Protein AF-R2SBC3-F1 (afdb_monomer)

pLDDT: mean 85.3, std 12.2, range [55.69, 97.62]

Secondary structure (DSSP, 8-state):
-HHHHHHHHHHHHHHHHHHHHHHHHHHHSEEEEEEEEEE-TTSS-EEEEEEETT--EEEEETTS-EEEE--SPPPSS----EEEESSSSEEEEEETTTTEEEEEE---

Solvent-accessible surface area (backbone atoms only — not comparable to full-atom values): 6404 Å² total; per-residue (Å²): 112,76,69,59,54,55,52,50,51,52,50,52,51,52,53,51,47,57,59,55,46,57,65,61,48,58,71,72,42,52,46,73,91,68,56,41,76,51,67,29,87,83,64,79,45,49,41,34,43,35,25,29,90,38,37,41,52,30,34,24,42,84,88,67,51,74,73,45,68,64,84,72,80,63,46,98,56,93,65,74,70,50,79,50,72,78,48,71,51,34,31,35,43,32,30,82,91,79,72,46,73,45,82,48,68,62,86,129

Organism: NCBI:txid1158607

Structure (mmCIF, N/CA/C/O backbone):
data_AF-R2SBC3-F1
#
_entry.id   AF-R2SBC3-F1
#
loop_
_atom_site.group_PDB
_atom_site.id
_atom_site.type_symbol
_atom_site.label_atom_id
_atom_site.label_alt_id
_atom_site.label_comp_id
_atom_site.label_asym_id
_atom_site.label_entity_id
_atom_site.label_seq_id
_atom_site.pdbx_PDB_ins_code
_atom_site.Cartn_x
_atom_site.Cartn_y
_atom_site.Cartn_z
_atom_site.occupancy
_atom_site.B_iso_or_equiv
_atom_site.auth_seq_id
_atom_site.auth_comp_id
_atom_site.auth_asym_id
_atom_site.auth_atom_id
_atom_site.pdbx_PDB_model_num
ATOM 1 N N . MET A 1 1 ? 43.957 -22.236 13.320 1.00 57.50 1 MET A N 1
ATOM 2 C CA . MET A 1 1 ? 42.752 -21.703 14.009 1.00 57.50 1 MET A CA 1
ATOM 3 C C . MET A 1 1 ? 42.668 -20.166 14.092 1.00 57.50 1 MET A C 1
ATOM 5 O O . MET A 1 1 ? 41.611 -19.636 13.781 1.00 57.50 1 MET A O 1
ATOM 9 N N . ARG A 1 2 ? 43.735 -19.405 14.426 1.00 57.75 2 ARG A N 1
ATOM 10 C CA . ARG A 1 2 ? 43.682 -17.913 14.502 1.00 57.75 2 ARG A CA 1
ATOM 11 C C . ARG A 1 2 ? 43.297 -17.190 13.193 1.00 57.75 2 ARG A C 1
ATOM 13 O O . ARG A 1 2 ? 42.599 -16.184 13.259 1.00 57.75 2 ARG A O 1
ATOM 20 N N . LYS A 1 3 ? 43.735 -17.684 12.025 1.00 59.97 3 LYS A N 1
ATOM 21 C CA . LYS A 1 3 ? 43.434 -17.075 10.709 1.00 59.97 3 LYS A CA 1
ATOM 22 C C . LYS A 1 3 ? 41.942 -17.184 10.348 1.00 59.97 3 LYS A C 1
ATOM 24 O O . LYS A 1 3 ? 41.334 -16.187 9.980 1.00 59.97 3 LYS A O 1
ATOM 29 N N . TYR A 1 4 ? 41.334 -18.348 10.583 1.00 71.56 4 TYR A N 1
ATOM 30 C CA . TYR A 1 4 ? 39.906 -18.586 10.339 1.00 71.56 4 TYR A CA 1
ATOM 31 C C . TYR A 1 4 ? 38.993 -17.802 11.292 1.00 71.56 4 TYR A C 1
ATOM 33 O O . TYR A 1 4 ? 37.933 -17.355 10.880 1.00 71.56 4 TYR A O 1
ATOM 41 N N . ARG A 1 5 ? 39.427 -17.543 12.536 1.00 73.12 5 ARG A N 1
ATOM 42 C CA . ARG A 1 5 ? 38.675 -16.716 13.500 1.00 73.12 5 ARG A CA 1
ATOM 43 C C . ARG A 1 5 ? 38.537 -15.254 13.052 1.00 73.12 5 ARG A C 1
ATOM 45 O O . ARG A 1 5 ? 37.491 -14.655 13.267 1.00 73.12 5 ARG A O 1
ATOM 52 N N . LYS A 1 6 ? 39.572 -14.685 12.420 1.00 79.69 6 LYS A N 1
ATOM 53 C CA . LYS A 1 6 ? 39.502 -13.333 11.836 1.00 79.69 6 LYS A CA 1
ATOM 54 C C . LYS A 1 6 ? 38.588 -13.304 10.607 1.00 79.69 6 LYS A C 1
ATOM 56 O O . LYS A 1 6 ? 37.806 -12.375 10.466 1.00 79.69 6 LYS A O 1
ATOM 61 N N . LEU A 1 7 ? 38.648 -14.343 9.774 1.00 79.81 7 LEU A N 1
ATOM 62 C CA . LEU A 1 7 ? 37.806 -14.482 8.581 1.00 79.81 7 LEU A CA 1
ATOM 63 C C . LEU A 1 7 ? 36.318 -14.641 8.939 1.00 79.81 7 LEU A C 1
ATOM 65 O O . LEU A 1 7 ? 35.471 -13.982 8.347 1.00 79.81 7 LEU A O 1
ATOM 69 N N . LEU A 1 8 ? 36.015 -15.434 9.972 1.00 83.50 8 LEU A N 1
ATOM 70 C CA . LEU A 1 8 ? 34.667 -15.590 10.523 1.00 83.50 8 LEU A CA 1
ATOM 71 C C . LEU A 1 8 ? 34.115 -14.259 11.062 1.00 83.50 8 LEU A C 1
ATOM 73 O O . LEU A 1 8 ? 32.973 -13.913 10.785 1.00 83.50 8 LEU A O 1
ATOM 77 N N . LEU A 1 9 ? 34.930 -13.489 11.792 1.00 85.31 9 LEU A N 1
ATOM 78 C CA . LEU A 1 9 ? 34.537 -12.171 12.308 1.00 85.31 9 LEU A CA 1
ATOM 79 C C . LEU A 1 9 ? 34.200 -11.185 11.186 1.00 85.31 9 LEU A C 1
ATOM 81 O O . LEU A 1 9 ? 33.188 -10.496 11.268 1.00 85.31 9 LEU A O 1
ATOM 85 N N . VAL A 1 10 ? 35.011 -11.147 10.126 1.00 86.69 10 VAL A N 1
ATOM 86 C CA . VAL A 1 10 ? 34.731 -10.314 8.947 1.00 86.69 10 VAL A CA 1
ATOM 87 C C . VAL A 1 10 ? 33.419 -10.741 8.286 1.00 86.69 10 VAL A C 1
ATOM 89 O O . VAL A 1 10 ? 32.603 -9.890 7.950 1.00 86.69 10 VAL A O 1
ATOM 92 N N . PHE A 1 11 ? 33.166 -12.045 8.168 1.00 86.19 11 PHE A N 1
ATOM 93 C CA . PHE A 1 11 ? 31.929 -12.560 7.581 1.00 86.19 11 PHE A CA 1
ATOM 94 C C . PHE A 1 11 ? 30.681 -12.188 8.403 1.00 86.19 11 PHE A C 1
ATOM 96 O O . PHE A 1 11 ? 29.683 -11.746 7.839 1.00 86.19 11 PHE A O 1
ATOM 103 N N . VAL A 1 12 ? 30.751 -12.277 9.737 1.00 86.19 12 VAL A N 1
ATOM 104 C CA . VAL A 1 12 ? 29.664 -11.852 10.639 1.00 86.19 12 VAL A CA 1
ATOM 105 C C . VAL A 1 12 ? 29.413 -10.345 10.545 1.00 86.19 12 VAL A C 1
ATOM 107 O O . VAL A 1 12 ? 28.258 -9.927 10.521 1.00 86.19 12 VAL A O 1
ATOM 110 N N . LEU A 1 13 ? 30.466 -9.529 10.438 1.00 86.00 13 LEU A N 1
ATOM 111 C CA . LEU A 1 13 ? 30.329 -8.081 10.253 1.00 86.00 13 LEU A CA 1
ATOM 112 C C . LEU A 1 13 ? 29.685 -7.730 8.907 1.00 86.00 13 LEU A C 1
ATOM 114 O O . LEU A 1 13 ? 28.823 -6.860 8.866 1.00 86.00 13 LEU A O 1
ATOM 118 N N . ILE A 1 14 ? 30.046 -8.431 7.828 1.00 84.12 14 ILE A N 1
ATOM 119 C CA . ILE A 1 14 ? 29.429 -8.247 6.507 1.00 84.12 14 ILE A CA 1
ATOM 120 C C . ILE A 1 14 ? 27.940 -8.610 6.562 1.00 84.12 14 ILE A C 1
ATOM 122 O O . ILE A 1 14 ? 27.104 -7.822 6.129 1.00 84.12 14 ILE A O 1
ATOM 126 N N . ILE A 1 15 ? 27.583 -9.757 7.149 1.00 82.44 15 ILE A N 1
ATOM 127 C CA . ILE A 1 15 ? 26.179 -10.166 7.309 1.00 82.44 15 ILE A CA 1
ATOM 128 C C . ILE A 1 15 ? 25.407 -9.149 8.162 1.00 82.44 15 ILE A C 1
ATOM 130 O O . ILE A 1 15 ? 24.326 -8.712 7.769 1.00 82.44 15 ILE A O 1
ATOM 134 N N . GLY A 1 16 ? 25.968 -8.724 9.298 1.00 79.19 16 GLY A N 1
ATOM 135 C CA . GLY A 1 16 ? 25.368 -7.705 10.162 1.00 79.19 16 GLY A CA 1
ATOM 136 C C . GLY A 1 16 ? 25.180 -6.360 9.453 1.00 79.19 16 GLY A C 1
ATOM 137 O O . GLY A 1 16 ? 24.151 -5.706 9.627 1.00 79.19 16 GLY A O 1
ATOM 138 N N . PHE A 1 17 ? 26.121 -5.983 8.585 1.00 77.38 17 PHE A N 1
ATOM 139 C CA . PHE A 1 17 ? 26.009 -4.801 7.738 1.00 77.38 17 PHE A CA 1
ATOM 140 C C . PHE A 1 17 ? 24.851 -4.938 6.741 1.00 77.38 17 PHE A C 1
ATOM 142 O O . PHE A 1 17 ? 24.013 -4.045 6.672 1.00 77.38 17 PHE A O 1
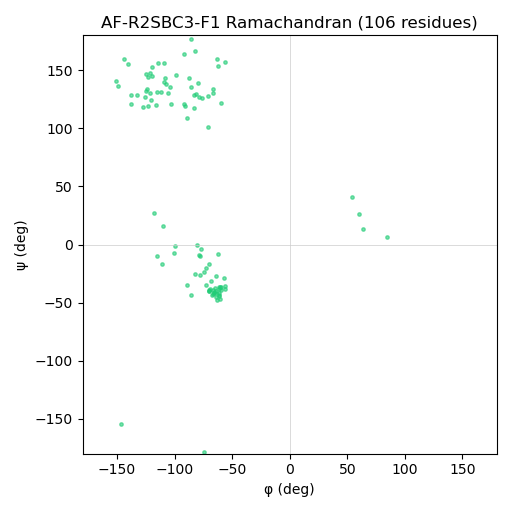ATOM 149 N N . PHE A 1 18 ? 24.707 -6.086 6.068 1.00 71.06 18 PHE A N 1
ATOM 150 C CA . PHE A 1 18 ? 23.563 -6.346 5.184 1.00 71.06 18 PHE A CA 1
ATOM 151 C C . PHE A 1 18 ? 22.214 -6.285 5.916 1.00 71.06 18 PHE A C 1
ATOM 153 O O . PHE A 1 18 ? 21.256 -5.732 5.374 1.00 71.06 18 PHE A O 1
ATOM 160 N N . PHE A 1 19 ? 22.122 -6.793 7.150 1.00 64.75 19 PHE A N 1
ATOM 161 C CA . PHE A 1 19 ? 20.900 -6.681 7.956 1.00 64.75 19 PHE A CA 1
ATOM 162 C C . PHE A 1 19 ? 20.593 -5.233 8.359 1.00 64.75 19 PHE A C 1
ATOM 164 O O . PHE A 1 19 ? 19.447 -4.801 8.246 1.00 64.75 19 PHE A O 1
ATOM 171 N N . THR A 1 20 ? 21.606 -4.464 8.761 1.00 63.09 20 THR A N 1
ATOM 172 C CA . THR A 1 20 ? 21.445 -3.045 9.128 1.00 63.09 20 THR A CA 1
ATOM 173 C C . THR A 1 20 ? 21.059 -2.191 7.914 1.00 63.09 20 THR A C 1
ATOM 175 O O . THR A 1 20 ? 20.182 -1.331 7.997 1.00 63.09 20 THR A O 1
ATOM 178 N N . CYS A 1 21 ? 21.644 -2.480 6.750 1.00 61.28 21 CYS A N 1
ATOM 179 C CA . CYS A 1 21 ? 21.345 -1.800 5.496 1.00 61.28 21 CYS A CA 1
ATOM 180 C C . CYS A 1 21 ? 19.886 -1.970 5.054 1.00 61.28 21 CYS A C 1
ATOM 182 O O . CYS A 1 21 ? 19.295 -1.005 4.574 1.00 61.28 21 CYS A O 1
ATOM 184 N N . LYS A 1 22 ? 19.260 -3.139 5.268 1.00 58.59 22 LYS A N 1
ATOM 185 C CA . LYS A 1 22 ? 17.834 -3.346 4.937 1.00 58.59 22 LYS A CA 1
ATOM 186 C C . LYS A 1 22 ? 16.911 -2.325 5.616 1.00 58.59 22 LYS A C 1
ATOM 188 O O . LYS A 1 22 ? 15.933 -1.898 5.010 1.00 58.59 22 LYS A O 1
ATOM 193 N N . GLY A 1 23 ? 17.230 -1.914 6.846 1.00 57.16 23 GLY A N 1
ATOM 194 C CA . GLY A 1 23 ? 16.479 -0.884 7.569 1.00 57.16 23 GLY A CA 1
ATOM 195 C C . GLY A 1 23 ? 16.666 0.519 6.984 1.00 57.16 23 GLY A C 1
ATOM 196 O O . GLY A 1 23 ? 15.700 1.270 6.876 1.00 57.16 23 GLY A O 1
ATOM 197 N N . LEU A 1 24 ? 17.884 0.857 6.547 1.00 56.66 24 LEU A N 1
ATOM 198 C CA . LEU A 1 24 ? 18.195 2.163 5.952 1.00 56.66 24 LEU A CA 1
ATOM 199 C C . LEU A 1 24 ? 17.543 2.335 4.568 1.00 56.66 24 LEU A C 1
ATOM 201 O O . LEU A 1 24 ? 17.014 3.399 4.254 1.00 56.66 24 LEU A O 1
ATOM 205 N N . PHE A 1 25 ? 17.513 1.267 3.764 1.00 56.88 25 PHE A N 1
ATOM 206 C CA . PHE A 1 25 ? 16.901 1.280 2.432 1.00 56.88 25 PHE A CA 1
ATOM 207 C C . PHE A 1 25 ? 15.372 1.379 2.450 1.00 56.88 25 PHE A C 1
ATOM 209 O O . PHE A 1 25 ? 14.790 1.750 1.436 1.00 56.88 25 PHE A O 1
ATOM 216 N N . ARG A 1 26 ? 14.700 1.113 3.581 1.00 55.78 26 ARG A N 1
ATOM 217 C CA . ARG A 1 26 ? 13.235 1.258 3.681 1.00 55.78 26 ARG A CA 1
ATOM 218 C C . ARG A 1 26 ? 12.768 2.693 3.432 1.00 55.78 26 ARG A C 1
ATOM 220 O O . ARG A 1 26 ? 11.751 2.881 2.781 1.00 55.78 26 ARG A O 1
ATOM 227 N N . ASN A 1 27 ? 13.518 3.686 3.911 1.00 55.69 27 ASN A N 1
ATOM 228 C CA . ASN A 1 27 ? 13.187 5.102 3.702 1.00 55.69 27 ASN A CA 1
ATOM 229 C C . ASN A 1 27 ? 13.553 5.593 2.298 1.00 55.69 27 ASN A C 1
ATOM 231 O O . ASN A 1 27 ? 12.920 6.510 1.796 1.00 55.69 27 ASN A O 1
ATOM 235 N N . LEU A 1 28 ? 14.538 4.960 1.657 1.00 61.69 28 LEU A N 1
ATOM 236 C CA . LEU A 1 28 ? 14.862 5.198 0.250 1.00 61.69 28 LEU A CA 1
ATOM 237 C C . LEU A 1 28 ? 13.896 4.478 -0.693 1.00 61.69 28 LEU A C 1
ATOM 239 O O . LEU A 1 28 ? 13.980 4.677 -1.890 1.00 61.69 28 LEU A O 1
ATOM 243 N N . ARG A 1 29 ? 13.021 3.596 -0.200 1.00 68.56 29 ARG A N 1
ATOM 244 C CA . ARG A 1 29 ? 12.192 2.762 -1.071 1.00 68.56 29 ARG A CA 1
ATOM 245 C C . ARG A 1 29 ? 11.087 3.557 -1.755 1.00 68.56 29 ARG A C 1
ATOM 247 O O . ARG A 1 29 ? 10.766 3.220 -2.883 1.00 68.56 29 ARG A O 1
ATOM 254 N N . TYR A 1 30 ? 10.516 4.563 -1.096 1.00 71.50 30 TYR A N 1
ATOM 255 C CA . TYR A 1 30 ? 9.299 5.227 -1.561 1.00 71.50 30 TYR A CA 1
ATOM 256 C C . TYR A 1 30 ? 9.568 6.630 -2.102 1.00 71.50 30 TYR A C 1
ATOM 258 O O . TYR A 1 30 ? 10.303 7.411 -1.497 1.00 71.50 30 TYR A O 1
ATOM 266 N N . GLU A 1 31 ? 8.922 6.959 -3.213 1.00 68.31 31 GLU A N 1
ATOM 267 C CA . GLU A 1 31 ? 8.870 8.301 -3.770 1.00 68.31 31 GLU A CA 1
ATOM 268 C C . GLU A 1 31 ? 7.674 9.053 -3.167 1.00 68.31 31 GLU A C 1
ATOM 270 O O . GLU A 1 31 ? 6.520 8.765 -3.470 1.00 68.31 31 GLU A O 1
ATOM 275 N N . THR A 1 32 ? 7.944 10.027 -2.296 1.00 66.88 32 THR A N 1
ATOM 276 C CA . THR A 1 32 ? 6.903 10.741 -1.533 1.00 66.88 32 THR A CA 1
ATOM 277 C C .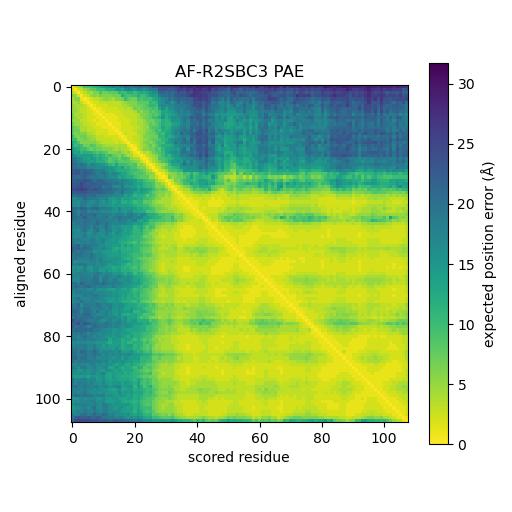 THR A 1 32 ? 6.147 11.800 -2.338 1.00 66.88 32 THR A C 1
ATOM 279 O O . THR A 1 32 ? 5.144 12.333 -1.866 1.00 66.88 32 THR A O 1
ATOM 282 N N . THR A 1 33 ? 6.609 12.123 -3.550 1.00 67.81 33 THR A N 1
ATOM 283 C CA . THR A 1 33 ? 5.992 13.127 -4.434 1.00 67.81 33 THR A CA 1
ATOM 284 C C . THR A 1 33 ? 4.582 12.725 -4.876 1.00 67.81 33 THR A C 1
ATOM 286 O O . THR A 1 33 ? 3.751 13.592 -5.137 1.00 67.81 33 THR A O 1
ATOM 289 N N . PHE A 1 34 ? 4.301 11.420 -4.931 1.00 70.12 34 PHE A N 1
ATOM 290 C CA . PHE A 1 34 ? 3.042 10.858 -5.428 1.00 70.12 34 PHE A CA 1
ATOM 291 C C . PHE A 1 34 ? 2.174 10.239 -4.327 1.00 70.12 34 PHE A C 1
ATOM 293 O O . PHE A 1 34 ? 1.249 9.486 -4.628 1.00 70.12 34 PHE A O 1
ATOM 300 N N . ASP A 1 35 ? 2.458 10.544 -3.058 1.00 83.50 35 ASP A N 1
ATOM 301 C CA . ASP A 1 35 ? 1.669 10.052 -1.932 1.00 83.50 35 ASP A CA 1
ATOM 302 C C . ASP A 1 35 ? 0.210 10.512 -2.059 1.00 83.50 35 ASP A C 1
ATOM 304 O O . ASP A 1 35 ? -0.097 11.708 -2.068 1.00 83.50 35 ASP A O 1
ATOM 308 N N . GLN A 1 36 ? -0.708 9.550 -2.100 1.00 90.88 36 GLN A N 1
ATOM 309 C CA . GLN A 1 36 ? -2.142 9.813 -2.103 1.00 90.88 36 GLN A CA 1
ATOM 310 C C . GLN A 1 36 ? -2.748 9.413 -0.769 1.00 90.88 36 GLN A C 1
ATOM 312 O O . GLN A 1 36 ? -2.343 8.428 -0.154 1.00 90.88 36 GLN A O 1
ATOM 317 N N . SER A 1 37 ? -3.733 10.178 -0.300 1.00 93.44 37 SER A N 1
ATOM 318 C CA . SER A 1 37 ? -4.391 9.886 0.969 1.00 93.44 37 SER A CA 1
ATOM 319 C C . SER A 1 37 ? -5.892 9.764 0.810 1.00 93.44 37 SER A C 1
ATOM 321 O O . SER A 1 37 ? -6.525 10.666 0.262 1.00 93.44 37 SER A O 1
ATOM 323 N N . PHE A 1 38 ? -6.452 8.700 1.376 1.00 94.38 38 PHE A N 1
ATOM 324 C CA . PHE A 1 38 ? -7.873 8.389 1.306 1.00 94.38 38 PHE A CA 1
ATOM 325 C C . PHE A 1 38 ? -8.442 8.271 2.716 1.00 94.38 38 PHE A C 1
ATOM 327 O O . PHE A 1 38 ? -7.769 7.819 3.646 1.00 94.38 38 PHE A O 1
ATOM 334 N N . ILE A 1 39 ? -9.680 8.723 2.885 1.00 94.00 39 ILE A N 1
ATOM 335 C CA . ILE A 1 39 ? -10.378 8.728 4.169 1.00 94.00 39 ILE A CA 1
ATOM 336 C C . ILE A 1 39 ? -11.566 7.776 4.056 1.00 94.00 39 ILE A C 1
ATOM 338 O O . ILE A 1 39 ? -12.322 7.854 3.090 1.00 94.00 39 ILE A O 1
ATOM 342 N N . SER A 1 40 ? -11.701 6.892 5.042 1.00 92.06 40 SER A N 1
ATOM 343 C CA . SER A 1 40 ? -12.821 5.952 5.184 1.00 92.06 40 SER A CA 1
ATOM 344 C C . SER A 1 40 ? -14.185 6.656 5.223 1.00 92.06 40 SER A C 1
ATOM 346 O O . SER A 1 40 ? -14.261 7.828 5.613 1.00 92.06 40 SER A O 1
ATOM 348 N N . PRO A 1 41 ? -15.289 5.961 4.885 1.00 92.56 41 PRO A N 1
ATOM 349 C CA . PRO A 1 41 ? -16.626 6.556 4.867 1.00 92.56 41 PRO A CA 1
ATOM 350 C C . PRO A 1 41 ? -17.042 7.184 6.206 1.00 92.56 41 PRO A C 1
ATOM 352 O O . PRO A 1 41 ? -17.617 8.273 6.226 1.00 92.56 41 PRO A O 1
ATOM 355 N N . ASN A 1 42 ? -16.693 6.554 7.337 1.00 90.62 42 ASN A N 1
ATOM 356 C CA . ASN A 1 42 ? -16.944 7.093 8.682 1.00 90.62 42 ASN A CA 1
ATOM 357 C C . ASN A 1 42 ? -15.972 8.209 9.118 1.00 90.62 42 ASN A C 1
ATOM 359 O O . ASN A 1 42 ? -16.136 8.768 10.200 1.00 90.62 42 ASN A O 1
ATOM 363 N N . ARG A 1 43 ? -14.969 8.534 8.293 1.00 87.06 43 ARG A N 1
ATOM 364 C CA . ARG A 1 43 ? -13.923 9.541 8.529 1.00 87.06 43 ARG A CA 1
ATOM 365 C C . ARG A 1 43 ? -12.979 9.284 9.706 1.00 87.06 43 ARG A C 1
ATOM 367 O O . ARG A 1 43 ? -12.218 10.182 10.065 1.00 87.06 43 ARG A O 1
ATOM 374 N N . ASN A 1 44 ? -12.964 8.077 10.265 1.00 90.31 44 ASN A N 1
ATOM 375 C CA . ASN A 1 44 ? -12.092 7.733 11.393 1.00 90.31 44 ASN A CA 1
ATOM 376 C C . ASN A 1 44 ? -10.729 7.213 10.937 1.00 90.31 44 ASN A C 1
ATOM 378 O O . ASN A 1 44 ? -9.709 7.502 11.564 1.00 90.31 44 ASN A O 1
ATOM 382 N N . THR A 1 45 ? -10.700 6.490 9.822 1.00 90.44 45 THR A N 1
ATOM 383 C CA . THR A 1 45 ? -9.483 5.872 9.296 1.00 90.44 45 THR A CA 1
ATOM 384 C C . THR A 1 45 ? -8.983 6.632 8.076 1.00 90.44 45 THR A C 1
ATOM 386 O O . THR A 1 45 ? -9.751 6.912 7.151 1.00 90.44 45 THR A O 1
ATOM 389 N N . LYS A 1 46 ? -7.690 6.972 8.078 1.00 93.75 46 LYS A N 1
ATOM 390 C CA . LYS A 1 46 ? -6.989 7.594 6.952 1.00 93.75 46 LYS A CA 1
ATOM 391 C C . LYS A 1 46 ? -5.834 6.697 6.526 1.00 93.75 46 LYS A C 1
ATOM 393 O O . LYS A 1 46 ? -4.971 6.385 7.349 1.00 93.75 46 LYS A O 1
ATOM 398 N N . ILE A 1 47 ? -5.825 6.336 5.250 1.00 95.31 47 ILE A N 1
ATOM 399 C CA . ILE A 1 47 ? -4.775 5.534 4.624 1.00 95.31 47 ILE A CA 1
ATOM 400 C C . ILE A 1 47 ? -3.952 6.393 3.667 1.00 95.31 47 ILE A C 1
ATOM 402 O O . ILE A 1 47 ? -4.421 7.422 3.169 1.00 95.31 47 ILE A O 1
ATOM 406 N N . PHE A 1 48 ? -2.726 5.955 3.421 1.00 94.94 48 PHE A N 1
ATOM 407 C CA . PHE A 1 48 ? -1.768 6.590 2.530 1.00 94.94 48 PHE A CA 1
ATOM 408 C C . PHE A 1 48 ? -1.257 5.550 1.545 1.00 94.94 48 PHE A C 1
ATOM 410 O O . PHE A 1 48 ? -0.653 4.562 1.957 1.00 94.94 48 PHE A O 1
ATOM 417 N N . VAL A 1 49 ? -1.501 5.771 0.260 1.00 95.06 49 VAL A N 1
ATOM 418 C CA . VAL A 1 49 ? -0.944 4.956 -0.817 1.00 95.06 49 VAL A CA 1
ATOM 419 C C . VAL A 1 49 ? 0.359 5.611 -1.253 1.00 95.06 49 VAL A C 1
ATOM 421 O O . VAL A 1 49 ? 0.370 6.784 -1.632 1.00 95.06 49 VAL A O 1
ATOM 424 N N . ARG A 1 50 ? 1.454 4.860 -1.149 1.00 93.44 50 ARG A N 1
ATOM 425 C CA . ARG A 1 50 ? 2.807 5.282 -1.520 1.00 93.44 50 ARG A CA 1
ATOM 426 C C . ARG A 1 50 ? 3.356 4.381 -2.602 1.00 93.44 50 ARG A C 1
ATOM 428 O O . ARG A 1 50 ? 3.019 3.199 -2.642 1.00 93.44 50 ARG A O 1
ATOM 435 N N . TYR A 1 51 ? 4.261 4.918 -3.405 1.00 91.44 51 TYR A N 1
ATOM 436 C CA . TYR A 1 51 ? 4.869 4.194 -4.513 1.00 91.44 51 TYR A CA 1
ATOM 437 C C . TYR A 1 51 ? 6.370 4.105 -4.326 1.00 91.44 51 TYR A C 1
ATOM 439 O O . TYR A 1 51 ? 6.985 5.028 -3.797 1.00 91.44 51 TYR A O 1
ATOM 447 N N . ASP A 1 52 ? 6.963 2.993 -4.741 1.00 89.00 52 ASP A N 1
ATOM 448 C CA . ASP A 1 52 ? 8.410 2.926 -4.907 1.00 89.00 52 ASP A CA 1
ATOM 449 C C . ASP A 1 52 ? 8.864 3.427 -6.285 1.00 89.00 52 ASP A C 1
ATOM 451 O O . ASP A 1 52 ? 8.048 3.754 -7.146 1.00 89.00 52 ASP A O 1
ATOM 455 N N . TYR A 1 53 ? 10.180 3.473 -6.508 1.00 85.00 53 TYR A N 1
ATOM 456 C CA . TYR A 1 53 ? 10.771 3.960 -7.763 1.00 85.00 53 TYR A CA 1
ATOM 457 C C . TYR A 1 53 ? 10.400 3.159 -9.020 1.00 85.00 53 TYR A C 1
ATOM 459 O O . TYR A 1 53 ? 10.755 3.563 -10.123 1.00 85.00 53 TYR A O 1
ATOM 467 N N . VAL A 1 54 ? 9.729 2.014 -8.871 1.00 88.56 54 VAL A N 1
ATOM 468 C CA . VAL A 1 54 ? 9.203 1.214 -9.987 1.00 88.56 54 VAL A CA 1
ATOM 469 C C . VAL A 1 54 ? 7.674 1.119 -9.926 1.00 88.56 54 VAL A C 1
ATOM 471 O O . VAL A 1 54 ? 7.076 0.150 -10.393 1.00 88.56 54 VAL A O 1
ATOM 474 N N . SER A 1 55 ? 7.048 2.131 -9.318 1.00 88.56 55 SER A N 1
ATOM 475 C CA . SER A 1 55 ? 5.602 2.350 -9.258 1.00 88.56 55 SER A CA 1
ATOM 476 C C . SER A 1 55 ? 4.798 1.234 -8.586 1.00 88.56 55 SER A C 1
ATOM 478 O O . SER A 1 55 ? 3.608 1.081 -8.856 1.00 88.56 55 SER A O 1
ATOM 480 N N . ARG A 1 56 ? 5.399 0.463 -7.669 1.00 92.25 56 ARG A N 1
ATOM 481 C CA . ARG A 1 56 ? 4.654 -0.532 -6.878 1.00 92.25 56 ARG A CA 1
ATOM 482 C C . ARG A 1 56 ? 3.944 0.138 -5.701 1.00 92.25 56 ARG A C 1
ATOM 484 O O . ARG A 1 56 ? 4.615 0.846 -4.945 1.00 92.25 56 ARG A O 1
ATOM 491 N N . PRO A 1 57 ? 2.633 -0.096 -5.506 1.00 94.06 57 PRO A N 1
ATOM 492 C CA . PRO A 1 57 ? 1.901 0.506 -4.405 1.00 94.06 57 PRO A CA 1
ATOM 493 C C . PRO A 1 57 ? 2.136 -0.232 -3.079 1.00 94.06 57 PRO A C 1
ATOM 495 O O . PRO A 1 57 ? 2.089 -1.463 -3.002 1.00 94.06 57 PRO A O 1
ATOM 498 N N . SER A 1 58 ? 2.286 0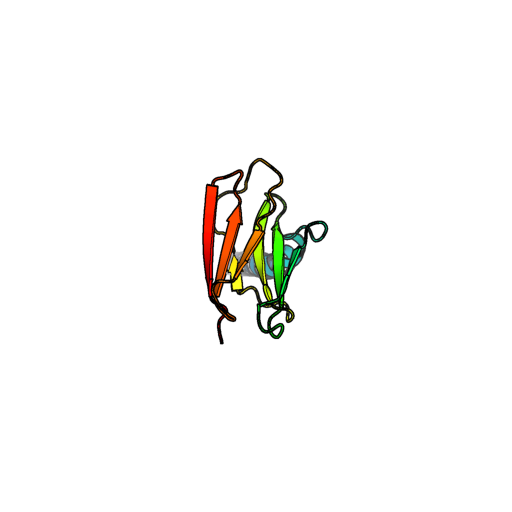.547 -2.016 1.00 94.56 58 SER A N 1
ATOM 499 C CA . SER A 1 58 ? 2.158 0.124 -0.621 1.00 94.56 58 SER A CA 1
ATOM 500 C C . SER A 1 58 ? 1.128 1.003 0.077 1.00 94.56 58 SER A C 1
ATOM 502 O O . SER A 1 58 ? 1.028 2.198 -0.208 1.00 94.56 58 SER A O 1
ATOM 504 N N . VAL A 1 59 ? 0.389 0.435 1.029 1.00 95.44 59 VAL A N 1
ATOM 505 C CA . VAL A 1 59 ? -0.589 1.177 1.829 1.00 95.44 59 VAL A CA 1
ATOM 506 C C . VAL A 1 59 ? -0.129 1.273 3.274 1.00 95.44 59 VAL A C 1
ATOM 508 O O . VAL A 1 59 ? 0.222 0.276 3.907 1.00 95.44 59 VAL A O 1
ATOM 511 N N . PHE A 1 60 ? -0.180 2.492 3.801 1.00 94.12 60 PHE A N 1
ATOM 512 C CA . PHE A 1 60 ? 0.201 2.835 5.159 1.00 94.12 60 PHE A CA 1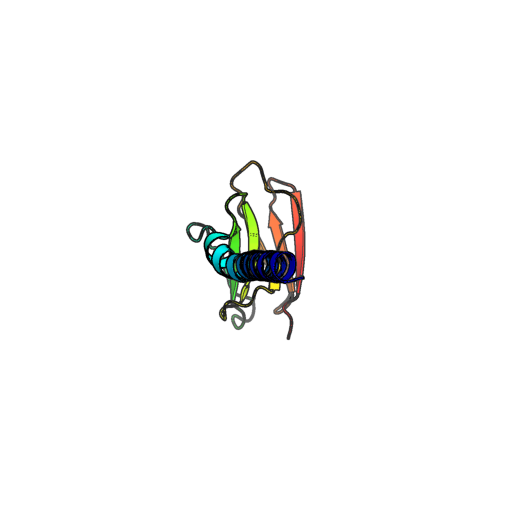
ATOM 513 C C . PHE A 1 60 ? -0.958 3.459 5.929 1.00 94.12 60 PHE A C 1
ATOM 515 O O . PHE A 1 60 ? -1.771 4.205 5.380 1.00 94.12 60 PHE A O 1
ATOM 522 N N . LEU A 1 61 ? -0.988 3.215 7.233 1.00 93.31 61 LEU A N 1
ATOM 523 C CA . LEU A 1 61 ? -1.818 3.954 8.176 1.00 93.31 61 LEU A CA 1
ATOM 524 C C . LEU A 1 61 ? -1.150 5.276 8.581 1.00 93.31 61 LEU A C 1
ATOM 526 O O . LEU A 1 61 ? 0.041 5.502 8.362 1.00 93.31 61 LEU A O 1
ATOM 530 N N . LYS A 1 62 ? -1.923 6.161 9.220 1.00 89.56 62 LYS A N 1
ATOM 531 C CA . LYS A 1 62 ? -1.451 7.468 9.718 1.00 89.56 62 LYS A CA 1
ATOM 532 C C . LYS A 1 62 ? -0.270 7.377 10.692 1.00 89.56 62 LYS A C 1
ATOM 534 O O . LYS A 1 62 ? 0.523 8.309 10.764 1.00 89.56 62 LYS A O 1
ATOM 539 N N . ASP A 1 63 ? -0.158 6.280 11.432 1.00 88.44 63 ASP A N 1
ATOM 540 C CA . ASP A 1 63 ? 0.956 6.008 12.348 1.00 88.44 63 ASP A CA 1
ATOM 541 C C . ASP A 1 63 ? 2.217 5.470 11.639 1.00 88.44 63 ASP A C 1
ATOM 543 O O . ASP A 1 63 ? 3.234 5.229 12.286 1.00 88.44 63 ASP A O 1
ATOM 547 N N . GLY A 1 64 ? 2.171 5.302 10.313 1.00 86.88 64 GLY A N 1
ATOM 548 C CA . GLY A 1 64 ? 3.278 4.807 9.501 1.00 86.88 64 GLY A CA 1
ATOM 549 C C . GLY A 1 64 ? 3.388 3.283 9.431 1.00 86.88 64 GLY A C 1
ATOM 550 O O . GLY A 1 64 ? 4.359 2.787 8.854 1.00 86.88 64 GLY A O 1
ATOM 551 N N . ARG A 1 65 ? 2.431 2.525 9.984 1.00 90.88 65 ARG A N 1
ATOM 552 C CA . ARG A 1 65 ? 2.378 1.066 9.799 1.00 90.88 65 ARG A CA 1
ATOM 553 C C . ARG A 1 65 ? 1.981 0.720 8.365 1.00 90.88 65 ARG A C 1
ATOM 555 O O . ARG A 1 65 ? 0.970 1.214 7.875 1.00 90.88 65 ARG A O 1
ATOM 562 N N . GLU A 1 66 ? 2.772 -0.129 7.712 1.00 93.06 66 GLU A N 1
ATOM 563 C CA . GLU A 1 66 ? 2.435 -0.724 6.414 1.00 93.06 66 GLU A CA 1
ATOM 564 C C . GLU A 1 66 ? 1.408 -1.836 6.637 1.00 93.06 66 GLU A C 1
ATOM 566 O O . GLU A 1 66 ? 1.632 -2.723 7.461 1.00 93.06 66 GLU A O 1
ATOM 571 N N . ILE A 1 67 ? 0.283 -1.766 5.932 1.00 94.88 67 ILE A N 1
ATOM 572 C CA . ILE A 1 67 ? -0.799 -2.763 5.999 1.00 94.88 67 ILE A CA 1
ATOM 573 C C . ILE A 1 67 ? -0.923 -3.564 4.704 1.00 94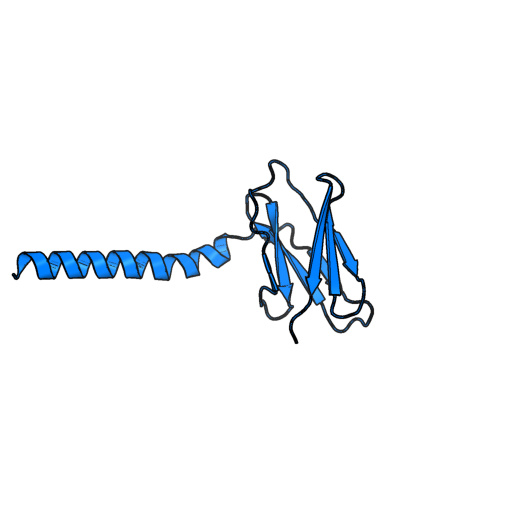.88 67 ILE A C 1
ATOM 575 O O . ILE A 1 67 ? -1.532 -4.627 4.690 1.00 94.88 67 ILE A O 1
ATOM 579 N N . TYR A 1 68 ? -0.323 -3.068 3.623 1.00 95.69 68 TYR A N 1
ATOM 580 C CA . TYR A 1 68 ? -0.281 -3.742 2.337 1.00 95.69 68 TYR A CA 1
ATOM 581 C C . TYR A 1 68 ? 0.983 -3.342 1.580 1.00 95.69 68 TYR A C 1
ATOM 583 O O . TYR A 1 68 ? 1.366 -2.172 1.582 1.00 95.69 68 TYR A O 1
ATOM 591 N N . SER A 1 69 ? 1.594 -4.304 0.895 1.00 94.06 69 SER A N 1
ATOM 592 C CA . SER A 1 69 ? 2.672 -4.086 -0.067 1.00 94.06 69 SER A CA 1
ATOM 593 C C . SER A 1 69 ? 2.407 -4.975 -1.266 1.00 94.06 69 SER A C 1
ATOM 595 O O . SER A 1 69 ? 2.249 -6.183 -1.114 1.00 94.06 69 SER A O 1
ATOM 597 N N . TYR A 1 70 ? 2.424 -4.396 -2.459 1.00 93.56 70 TYR A N 1
ATOM 598 C CA . TYR A 1 70 ? 2.404 -5.183 -3.681 1.00 93.56 70 TYR A CA 1
ATOM 599 C C . TYR A 1 70 ? 3.701 -5.998 -3.823 1.00 93.56 70 TYR A C 1
ATOM 601 O O . TYR A 1 70 ? 4.803 -5.461 -3.670 1.00 93.56 70 TYR A O 1
ATOM 609 N N . GLU A 1 71 ? 3.578 -7.298 -4.104 1.00 90.50 71 GLU A N 1
ATOM 610 C CA . GLU A 1 71 ? 4.720 -8.225 -4.215 1.00 90.50 71 GLU A CA 1
ATOM 611 C C . GLU A 1 71 ? 5.134 -8.530 -5.661 1.00 90.50 71 GLU A C 1
ATOM 613 O O . GLU A 1 71 ? 6.160 -9.172 -5.892 1.00 90.50 71 GLU A O 1
ATOM 618 N N . GLY A 1 72 ? 4.361 -8.067 -6.644 1.00 89.56 72 GLY A N 1
ATOM 619 C CA . GLY A 1 72 ? 4.656 -8.302 -8.051 1.00 89.56 72 GLY A CA 1
ATOM 620 C C . GLY A 1 72 ? 5.816 -7.456 -8.601 1.00 89.56 72 GLY A C 1
ATOM 621 O O . GLY A 1 72 ? 6.466 -6.682 -7.879 1.00 89.56 72 GLY A O 1
ATOM 622 N N . PRO A 1 73 ? 6.113 -7.616 -9.903 1.00 88.81 73 PRO A N 1
ATOM 623 C CA . PRO A 1 73 ? 7.140 -6.833 -10.579 1.00 88.81 73 PRO A CA 1
ATOM 624 C C . PRO A 1 73 ? 6.788 -5.340 -10.607 1.00 88.81 73 PRO A C 1
ATOM 626 O O . PRO A 1 73 ? 5.637 -4.949 -10.462 1.00 88.81 73 PRO A O 1
ATOM 629 N N . GLY A 1 74 ? 7.795 -4.489 -10.799 1.00 88.56 74 GLY A N 1
ATOM 630 C CA . GLY A 1 74 ? 7.554 -3.066 -11.036 1.00 88.56 74 GLY A CA 1
ATOM 631 C C . GLY A 1 74 ? 6.755 -2.824 -12.315 1.00 88.56 74 GLY A C 1
ATOM 632 O O . GLY A 1 74 ? 6.826 -3.619 -13.256 1.00 88.56 74 GLY A O 1
ATOM 633 N N . PHE A 1 75 ? 6.030 -1.713 -12.357 1.00 89.19 75 PHE A N 1
ATOM 634 C CA . PHE A 1 75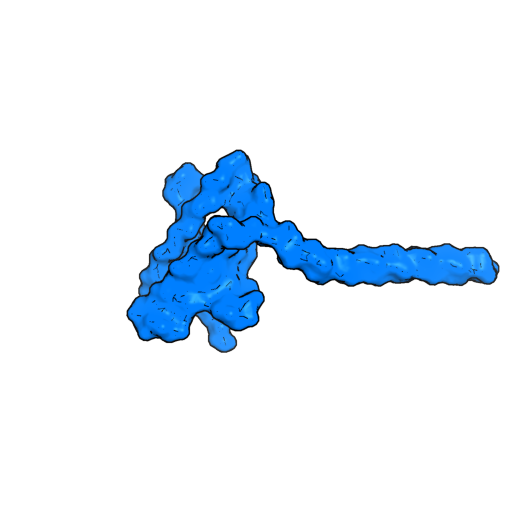 ? 5.307 -1.291 -13.549 1.00 89.19 75 PHE A CA 1
ATOM 635 C C . PHE A 1 75 ? 6.226 -0.449 -14.438 1.00 89.19 75 PHE A C 1
ATOM 637 O O . PHE A 1 75 ? 7.074 0.297 -13.953 1.00 89.19 75 PHE A O 1
ATOM 644 N N . MET A 1 76 ? 6.086 -0.598 -15.757 1.00 84.75 76 MET A N 1
ATOM 645 C CA . MET A 1 76 ? 6.904 0.148 -16.724 1.00 84.75 76 MET A CA 1
ATOM 646 C C . MET A 1 76 ? 6.514 1.629 -16.817 1.00 84.75 76 MET A C 1
ATOM 648 O O . MET A 1 76 ? 7.307 2.441 -17.287 1.00 84.75 76 MET A O 1
ATOM 652 N N . GLU A 1 77 ? 5.302 1.967 -16.384 1.00 83.25 77 GLU A N 1
ATOM 653 C CA . GLU A 1 77 ? 4.736 3.311 -16.426 1.00 83.25 77 GLU A CA 1
ATOM 654 C C . GLU A 1 77 ? 4.527 3.848 -15.009 1.00 83.25 77 GLU A C 1
ATOM 656 O O . GLU A 1 77 ? 4.365 3.083 -14.056 1.00 83.25 77 GLU A O 1
ATOM 661 N N . THR A 1 78 ? 4.488 5.175 -14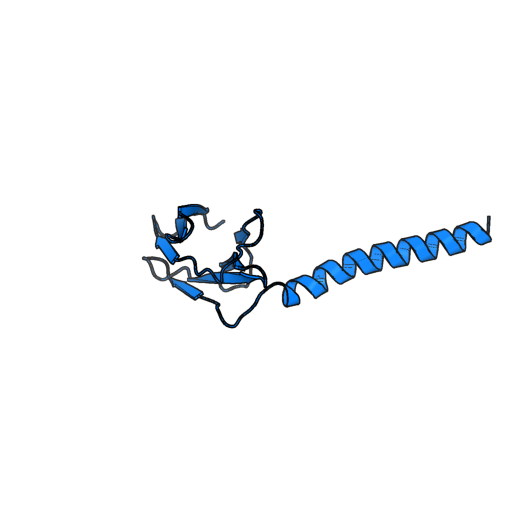.873 1.00 86.50 78 THR A N 1
ATOM 662 C CA . THR A 1 78 ? 4.105 5.827 -13.619 1.00 86.50 78 THR A CA 1
ATOM 663 C C . THR A 1 78 ? 2.612 5.630 -13.382 1.00 86.50 78 THR A C 1
ATOM 665 O O . THR A 1 78 ? 1.784 6.320 -13.976 1.00 86.50 78 THR A O 1
ATOM 668 N N . LEU A 1 79 ? 2.270 4.687 -12.506 1.00 87.25 79 LEU A N 1
ATOM 669 C CA . LEU A 1 79 ? 0.888 4.366 -12.166 1.00 87.25 79 LEU A CA 1
ATOM 670 C C . LEU A 1 79 ? 0.449 5.031 -10.866 1.00 87.25 79 LEU A C 1
ATOM 672 O O . LEU A 1 79 ? 1.211 5.145 -9.909 1.00 87.25 79 LEU A O 1
ATOM 676 N N . GLN A 1 80 ? -0.827 5.404 -10.827 1.00 90.12 80 GLN A N 1
ATOM 677 C CA . GLN A 1 80 ? -1.520 5.830 -9.618 1.00 90.12 80 GLN A CA 1
ATOM 678 C C . GLN A 1 80 ? -2.742 4.936 -9.425 1.00 90.12 80 GLN A C 1
ATOM 680 O O . GLN A 1 80 ? -3.592 4.828 -10.305 1.00 90.12 80 GLN A O 1
ATOM 685 N N . PHE A 1 81 ? -2.779 4.224 -8.308 1.00 93.88 81 PHE A N 1
ATOM 686 C CA . PHE A 1 81 ? -3.905 3.412 -7.882 1.00 93.88 81 PHE A CA 1
ATOM 687 C C . PHE A 1 81 ? -4.903 4.275 -7.113 1.00 93.88 81 PHE A C 1
ATOM 689 O O . PHE A 1 81 ? -4.520 5.037 -6.226 1.00 93.88 81 PHE A O 1
ATOM 696 N N . ASP A 1 82 ? -6.176 4.093 -7.438 1.00 95.25 82 ASP A N 1
ATOM 697 C CA . ASP A 1 82 ? -7.302 4.660 -6.712 1.00 95.25 82 ASP A CA 1
ATOM 698 C C . ASP A 1 82 ? -7.794 3.687 -5.636 1.00 95.25 82 ASP A C 1
ATOM 700 O O . ASP A 1 82 ? -7.483 2.490 -5.637 1.00 95.25 82 ASP A O 1
ATOM 704 N N . VAL A 1 83 ? -8.588 4.220 -4.708 1.00 96.56 83 VAL A N 1
ATOM 705 C CA . VAL A 1 83 ? -9.206 3.456 -3.626 1.00 96.56 83 VAL A CA 1
ATOM 706 C C . VAL A 1 83 ? -10.722 3.575 -3.691 1.00 96.56 83 VAL A C 1
ATOM 708 O O . VAL A 1 83 ? -11.272 4.675 -3.729 1.00 96.56 83 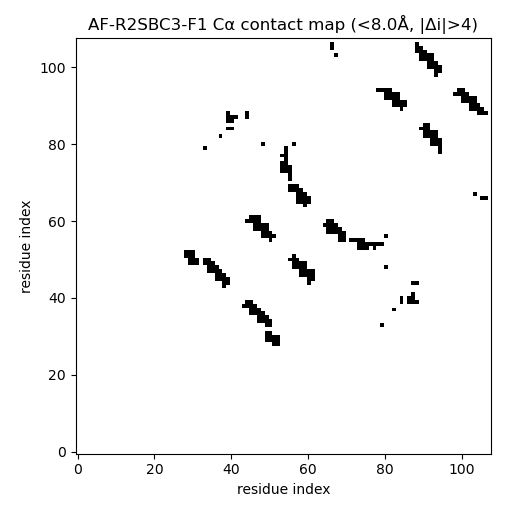VAL A O 1
ATOM 711 N N . GLU A 1 84 ? -11.394 2.431 -3.622 1.00 96.94 84 GLU A N 1
ATOM 712 C CA . GLU A 1 84 ? -12.835 2.326 -3.416 1.00 96.94 84 GLU A CA 1
ATOM 713 C C . GLU A 1 84 ? -13.114 1.626 -2.083 1.00 96.94 84 GLU A C 1
ATOM 715 O O . GLU A 1 84 ? -12.691 0.495 -1.857 1.00 96.94 84 GLU A O 1
ATOM 720 N N . TRP A 1 85 ? -13.807 2.304 -1.170 1.00 96.56 85 TRP A N 1
ATOM 721 C CA . TRP A 1 85 ? -14.148 1.735 0.133 1.00 96.56 85 TRP A CA 1
ATOM 722 C C . TRP A 1 85 ? -15.342 0.789 0.016 1.00 96.56 85 TRP A C 1
ATOM 724 O O . TRP A 1 85 ? -16.397 1.189 -0.472 1.00 96.56 85 TRP A O 1
ATOM 734 N N . VAL A 1 86 ? -15.181 -0.437 0.516 1.00 96.00 86 VAL A N 1
ATOM 735 C CA . VAL A 1 86 ? -16.271 -1.418 0.639 1.00 96.00 86 VAL A CA 1
ATOM 736 C C . VAL A 1 86 ? -17.010 -1.195 1.957 1.00 96.00 86 VAL A C 1
ATOM 738 O O . VAL A 1 86 ? -18.238 -1.173 1.999 1.00 96.00 86 VAL A O 1
ATOM 741 N N . ASP A 1 87 ? -16.251 -0.972 3.030 1.00 93.81 87 ASP A N 1
ATOM 742 C CA . ASP A 1 87 ? -16.751 -0.607 4.352 1.00 93.81 87 ASP A CA 1
ATOM 743 C C . ASP A 1 87 ? -15.747 0.332 5.066 1.00 93.81 87 ASP A C 1
ATOM 745 O O . ASP A 1 87 ? -15.041 1.096 4.411 1.00 93.81 87 ASP A O 1
ATOM 749 N N . ASN A 1 88 ? -15.719 0.369 6.402 1.00 92.75 88 ASN A N 1
ATOM 750 C CA . ASN A 1 88 ? -14.811 1.246 7.155 1.00 92.75 88 ASN A CA 1
ATOM 751 C C . ASN A 1 88 ? -13.389 0.689 7.324 1.00 92.75 88 ASN A C 1
ATOM 753 O O . ASN A 1 88 ? -12.456 1.470 7.521 1.00 92.75 88 ASN A O 1
ATOM 757 N N . ASP A 1 89 ? -13.248 -0.632 7.269 1.00 94.00 89 ASP A N 1
ATOM 758 C CA . ASP A 1 89 ? -12.013 -1.374 7.511 1.00 94.00 89 ASP A CA 1
ATOM 759 C C . ASP A 1 89 ? -11.539 -2.107 6.239 1.00 94.00 89 ASP A C 1
ATOM 761 O O . ASP A 1 89 ? -10.407 -2.574 6.199 1.00 94.00 89 ASP A O 1
ATOM 765 N N . THR A 1 90 ? -12.356 -2.166 5.185 1.00 96.31 90 THR A N 1
ATOM 766 C CA . THR A 1 90 ? -12.057 -2.865 3.928 1.00 96.31 90 THR A CA 1
ATOM 767 C C . THR A 1 90 ? -12.174 -1.928 2.732 1.00 96.31 90 THR A C 1
ATOM 769 O O . THR A 1 90 ? -13.162 -1.201 2.572 1.00 96.31 90 THR A O 1
ATOM 772 N N . PHE A 1 91 ? -11.189 -1.978 1.839 1.00 97.06 91 PHE A N 1
ATOM 773 C CA . PHE A 1 91 ? -11.195 -1.220 0.592 1.00 97.06 91 PHE A CA 1
ATOM 774 C C . PHE A 1 91 ? -10.558 -2.002 -0.558 1.00 97.06 91 PHE A C 1
ATOM 776 O O . PHE A 1 91 ? -9.786 -2.938 -0.357 1.00 97.06 91 PHE A O 1
ATOM 783 N N . ILE A 1 92 ? -10.883 -1.595 -1.780 1.00 97.62 92 ILE A N 1
ATOM 784 C CA . ILE A 1 92 ? -10.298 -2.096 -3.017 1.00 97.62 92 ILE A CA 1
ATOM 785 C C . ILE A 1 92 ? -9.301 -1.053 -3.511 1.00 97.62 92 ILE A C 1
ATOM 787 O O . ILE A 1 92 ? -9.661 0.094 -3.776 1.00 97.62 92 ILE A O 1
ATOM 791 N N . LEU A 1 93 ? -8.045 -1.462 -3.641 1.00 97.25 93 LEU A N 1
ATOM 792 C CA . LEU A 1 93 ? -6.993 -0.714 -4.311 1.00 97.25 93 LEU A CA 1
ATOM 793 C C . LEU A 1 93 ? -6.971 -1.137 -5.780 1.00 97.25 93 LEU A C 1
ATOM 795 O O . LEU A 1 93 ? -6.742 -2.312 -6.059 1.00 97.25 93 LEU A O 1
ATOM 799 N N . TYR A 1 94 ? -7.192 -0.223 -6.721 1.00 96.31 94 TYR A N 1
ATOM 800 C CA . TYR A 1 94 ? -7.306 -0.589 -8.135 1.00 96.31 94 TYR A CA 1
ATOM 801 C C . TYR A 1 94 ? -6.636 0.409 -9.075 1.00 96.31 94 TYR A C 1
ATOM 803 O O . TYR A 1 94 ? -6.495 1.591 -8.775 1.00 96.31 94 TYR A O 1
ATOM 811 N N . ASN A 1 95 ? -6.251 -0.070 -10.255 1.00 94.94 95 ASN A N 1
ATOM 812 C CA . ASN A 1 95 ? -5.798 0.770 -11.354 1.00 94.94 95 ASN A CA 1
ATOM 813 C C . ASN A 1 95 ? -6.403 0.268 -12.673 1.00 94.94 95 ASN A C 1
ATOM 815 O O . ASN A 1 95 ? -6.192 -0.871 -13.090 1.00 94.94 95 ASN A O 1
ATOM 819 N N . LYS A 1 96 ? -7.154 1.144 -13.350 1.00 92.75 96 LYS A N 1
ATOM 820 C CA . LYS A 1 96 ? -7.867 0.816 -14.595 1.00 92.75 96 LYS A CA 1
ATOM 821 C C . LYS A 1 96 ? -6.955 0.690 -15.819 1.00 92.75 96 LYS A C 1
ATOM 823 O O . LYS A 1 96 ? -7.346 0.028 -16.771 1.00 92.75 96 LYS A O 1
ATOM 828 N N . GLN A 1 97 ? -5.778 1.320 -15.817 1.00 91.38 97 GLN A N 1
ATOM 829 C CA . GLN A 1 97 ? -4.837 1.282 -16.945 1.00 91.38 97 GLN A CA 1
ATOM 830 C C . GLN A 1 97 ? -4.204 -0.103 -17.087 1.00 91.38 97 GLN A C 1
ATOM 832 O O . GLN A 1 97 ? -4.082 -0.609 -18.198 1.00 91.38 97 GLN A O 1
ATOM 837 N N . VAL A 1 98 ? -3.867 -0.734 -15.959 1.00 91.19 98 VAL A N 1
ATOM 838 C CA . VAL A 1 98 ? -3.299 -2.093 -15.922 1.00 91.19 98 VAL A CA 1
ATOM 839 C C . VAL A 1 98 ? -4.319 -3.183 -15.590 1.00 91.19 98 VAL A C 1
ATOM 841 O O . VAL A 1 98 ? -3.970 -4.356 -15.594 1.00 91.19 98 VAL A O 1
ATOM 844 N N . ASN A 1 99 ? -5.583 -2.813 -15.353 1.00 93.06 99 ASN A N 1
ATOM 845 C CA . ASN A 1 99 ? -6.671 -3.728 -14.993 1.00 93.06 99 ASN A 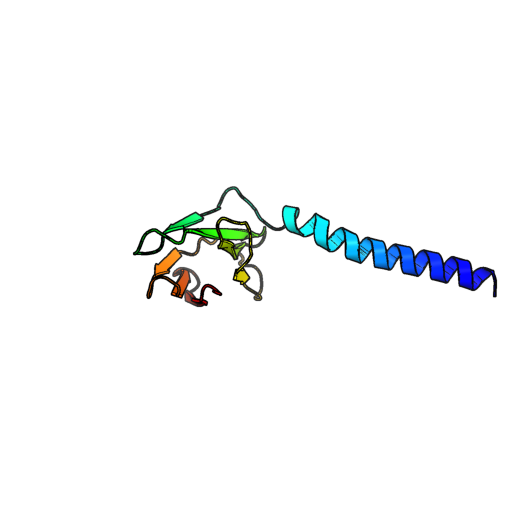CA 1
ATOM 846 C C . ASN A 1 99 ? -6.342 -4.611 -13.770 1.00 93.06 99 ASN A C 1
ATOM 848 O O . ASN A 1 99 ? -6.652 -5.800 -13.740 1.00 93.06 99 ASN A O 1
ATOM 852 N N . GLU A 1 100 ? -5.708 -4.008 -12.764 1.00 93.44 100 GLU A N 1
ATOM 853 C CA . GLU A 1 100 ? -5.324 -4.662 -11.511 1.00 93.44 100 GLU A CA 1
ATOM 854 C C . GLU A 1 100 ? -6.194 -4.149 -10.361 1.00 93.44 100 GLU A C 1
ATOM 856 O O . GLU A 1 100 ? -6.480 -2.950 -10.268 1.00 93.44 100 GLU A O 1
ATOM 861 N N . SER A 1 101 ? -6.594 -5.049 -9.463 1.00 96.00 101 SER A N 1
ATOM 862 C CA . SER A 1 101 ? -7.383 -4.711 -8.276 1.00 96.00 101 SER A CA 1
ATOM 863 C C . SER A 1 101 ? -7.083 -5.655 -7.118 1.00 96.00 101 SER A C 1
ATOM 865 O O . SER A 1 101 ? -7.067 -6.872 -7.303 1.00 96.00 101 SER A O 1
ATOM 867 N N . TYR A 1 102 ? -6.926 -5.103 -5.918 1.00 96.06 102 TYR A N 1
ATOM 868 C CA . TYR A 1 102 ? -6.578 -5.838 -4.707 1.00 96.06 102 TYR A CA 1
ATOM 869 C C . TYR A 1 102 ? -7.494 -5.422 -3.561 1.00 96.06 102 TYR A C 1
ATOM 871 O O . TYR A 1 102 ? -7.642 -4.236 -3.278 1.00 96.06 102 TYR A O 1
ATOM 879 N N . THR A 1 103 ? -8.105 -6.398 -2.891 1.00 97.06 103 THR A N 1
ATOM 880 C CA . THR A 1 103 ? -8.871 -6.144 -1.663 1.00 97.06 103 THR A CA 1
ATOM 881 C C . THR A 1 103 ? -7.911 -6.101 -0.481 1.00 97.06 103 THR A C 1
ATOM 883 O O . THR A 1 103 ? -7.096 -7.008 -0.317 1.00 97.06 103 THR A O 1
ATOM 886 N N . VAL A 1 104 ? -7.999 -5.046 0.324 1.00 96.69 104 VAL A N 1
ATOM 887 C CA . VAL A 1 104 ? -7.140 -4.816 1.485 1.00 96.69 104 VAL A CA 1
ATOM 888 C C . VAL A 1 104 ? -8.011 -4.599 2.717 1.00 96.69 104 VAL A C 1
ATOM 890 O O . VAL A 1 104 ? -8.891 -3.738 2.727 1.00 96.69 104 VAL A O 1
ATOM 893 N N . GLU A 1 105 ? -7.729 -5.373 3.761 1.00 96.25 105 GLU A N 1
ATOM 894 C CA . GLU A 1 105 ? -8.373 -5.274 5.069 1.00 96.25 105 GLU A CA 1
ATOM 895 C C . GLU A 1 105 ? -7.428 -4.599 6.068 1.00 96.25 105 GLU A C 1
ATOM 897 O O . GLU A 1 105 ? -6.235 -4.907 6.137 1.00 96.25 105 GLU A O 1
ATOM 902 N N . ILE A 1 106 ? -7.957 -3.665 6.853 1.00 93.12 106 ILE A N 1
ATOM 903 C CA . ILE A 1 106 ? -7.212 -2.951 7.884 1.00 93.12 106 ILE A CA 1
ATOM 904 C C . ILE A 1 106 ? -7.180 -3.821 9.148 1.00 93.12 106 ILE A C 1
ATOM 906 O O . ILE A 1 106 ? -8.230 -4.082 9.740 1.00 93.12 106 ILE A O 1
ATOM 910 N N . PRO A 1 107 ? -5.991 -4.257 9.607 1.00 87.31 107 PRO A N 1
ATOM 911 C CA . PRO A 1 107 ? -5.883 -5.055 10.820 1.00 87.31 107 PRO A CA 1
ATOM 912 C C . PRO A 1 107 ? -6.269 -4.221 12.050 1.00 87.31 107 PRO A C 1
ATOM 914 O O . PRO A 1 107 ? -5.815 -3.082 12.202 1.00 87.31 107 PRO A O 1
ATOM 917 N N . ARG A 1 108 ? -7.095 -4.807 12.926 1.00 77.25 108 ARG A N 1
ATOM 918 C CA . ARG A 1 108 ? -7.521 -4.219 14.208 1.00 77.25 108 ARG A CA 1
ATOM 919 C C . ARG A 1 108 ? -6.477 -4.392 15.306 1.00 77.25 108 ARG A C 1
ATOM 921 O O . ARG A 1 108 ? -5.845 -5.470 15.358 1.00 77.25 108 ARG A O 1
#

Radius of gyration: 19.17 Å; Cα contacts (8 Å, |Δi|>4): 153; chains: 1; bounding box: 61×35×31 Å

Sequence (108 aa):
MRKYRKLLLVFVLIIGFFFTCKGLFRNLRYETTFDQSFISPNRNTKIFVRYDYVSRPSVFLKDGREIYSYEGPGFMETLQFDVEWVDNDTFILYNKQVNESYTVEIPR

Nearest PDB structures (foldseek):
  5wg6-assembly2_D  TM=5.113E-01  e=1.177E+00  Homo sapiens
  8jxj-assembly1_A  TM=5.020E-01  e=3.969E+00  Rattus norvegicus
  8vh4-assembly1_A  TM=5.033E-01  e=6.734E+00  Homo sapiens
  8t9g-assembly1_K  TM=4.367E-01  e=4.412E+00  Homo sapiens

Foldseek 3Di:
DVVVVVVVVVVVVVVVVVVVVVVVCVVVFWDPPQWDWDAFPVRPWIKIWTAGPLGWTWIATPVGDTQDTDPDDRHPDNFDWDWDDPHRFWIWTDGPVVGDIDITGHDD

Mean predicted aligned error: 8.91 Å